Protein AF-T1AUD5-F1 (afdb_monomer)

Structure (mmCIF, N/CA/C/O backbone):
data_AF-T1AUD5-F1
#
_entry.id   AF-T1AUD5-F1
#
loop_
_atom_site.group_PDB
_atom_site.id
_atom_site.type_symbol
_atom_site.label_atom_id
_atom_site.label_alt_id
_atom_site.label_comp_id
_atom_site.label_asym_id
_atom_site.label_entity_id
_atom_site.label_seq_id
_atom_site.pdbx_PDB_ins_code
_atom_site.Cartn_x
_atom_site.Cartn_y
_atom_site.Cartn_z
_atom_site.occupancy
_atom_site.B_iso_or_equiv
_atom_site.auth_seq_id
_atom_site.auth_comp_id
_atom_site.auth_asym_id
_atom_site.auth_atom_id
_atom_site.pdbx_PDB_model_num
ATOM 1 N N . THR A 1 1 ? 3.718 -31.714 -6.439 1.00 36.62 1 THR A N 1
ATOM 2 C CA . THR A 1 1 ? 2.942 -30.755 -5.627 1.00 36.62 1 THR A CA 1
ATOM 3 C C . THR A 1 1 ? 3.113 -29.389 -6.254 1.00 36.62 1 THR A C 1
ATOM 5 O O . THR A 1 1 ? 4.226 -28.891 -6.294 1.00 36.62 1 THR A O 1
ATOM 8 N N . GLN A 1 2 ? 2.066 -28.846 -6.880 1.00 27.64 2 GLN A N 1
ATOM 9 C CA . GLN A 1 2 ? 2.090 -27.473 -7.403 1.00 27.64 2 GLN A CA 1
ATOM 10 C C . GLN A 1 2 ? 2.211 -26.514 -6.207 1.00 27.64 2 GLN A C 1
ATOM 12 O O . GLN A 1 2 ? 1.358 -26.607 -5.323 1.00 27.64 2 GLN A O 1
ATOM 17 N N . PRO A 1 3 ? 3.240 -25.655 -6.118 1.00 39.41 3 PRO A N 1
ATOM 18 C CA . PRO A 1 3 ? 3.311 -24.673 -5.050 1.00 39.41 3 PRO A CA 1
ATOM 19 C C . PRO A 1 3 ? 2.500 -23.451 -5.480 1.00 39.41 3 PRO A C 1
ATOM 21 O O . PRO A 1 3 ? 2.772 -22.910 -6.544 1.00 39.41 3 PRO A O 1
ATOM 24 N N . GLU A 1 4 ? 1.535 -23.048 -4.648 1.00 41.38 4 GLU A N 1
ATOM 25 C CA . GLU A 1 4 ? 0.852 -21.744 -4.678 1.00 41.38 4 GLU A CA 1
ATOM 26 C C . GLU A 1 4 ? 0.067 -21.417 -5.977 1.00 41.38 4 GLU A C 1
ATOM 28 O O . GLU A 1 4 ? 0.544 -21.541 -7.104 1.00 41.38 4 GLU A O 1
ATOM 33 N N . LYS A 1 5 ? -1.186 -20.953 -5.855 1.00 37.38 5 LYS A N 1
ATOM 34 C CA . LYS A 1 5 ? -1.940 -20.399 -6.999 1.00 37.38 5 LYS A CA 1
ATOM 35 C C . LYS A 1 5 ? -1.359 -19.027 -7.373 1.00 37.38 5 LYS A C 1
ATOM 37 O O . LYS A 1 5 ? -1.953 -17.994 -7.088 1.00 37.38 5 LYS A O 1
ATOM 42 N N . THR A 1 6 ? -0.197 -19.005 -8.015 1.00 42.06 6 THR A N 1
ATOM 43 C CA . THR A 1 6 ? 0.407 -17.777 -8.540 1.00 42.06 6 THR A CA 1
ATOM 44 C C . THR A 1 6 ? -0.318 -17.376 -9.822 1.00 42.06 6 THR A C 1
ATOM 46 O O . THR A 1 6 ? -0.281 -18.099 -10.818 1.00 42.06 6 THR A O 1
ATOM 49 N N . TRP A 1 7 ? -1.007 -16.235 -9.801 1.00 51.34 7 TRP A N 1
ATOM 50 C CA . TRP A 1 7 ? -1.660 -15.660 -10.978 1.00 51.34 7 TRP A CA 1
ATOM 51 C C . TRP A 1 7 ? -0.794 -14.541 -11.567 1.00 51.34 7 TRP A C 1
ATOM 53 O O . TRP A 1 7 ? -0.311 -13.678 -10.838 1.00 51.34 7 TRP A O 1
ATOM 63 N N . PHE A 1 8 ? -0.586 -14.576 -12.885 1.00 44.66 8 PHE A N 1
ATOM 64 C CA . PHE A 1 8 ? 0.250 -13.640 -13.640 1.00 44.66 8 PHE A CA 1
ATOM 65 C C . PHE A 1 8 ? -0.576 -13.049 -14.791 1.00 44.66 8 PHE A C 1
ATOM 67 O O . PHE A 1 8 ? -1.081 -13.804 -15.623 1.00 44.66 8 PHE A O 1
ATOM 74 N N . ASP A 1 9 ? -0.725 -11.721 -14.834 1.00 49.59 9 ASP A N 1
ATOM 75 C CA . ASP A 1 9 ? -1.466 -11.000 -15.882 1.00 49.59 9 ASP A CA 1
ATOM 76 C C . ASP A 1 9 ? -0.515 -10.166 -16.741 1.00 49.59 9 ASP A C 1
ATOM 78 O O . ASP A 1 9 ? -0.094 -9.067 -16.376 1.00 49.59 9 ASP A O 1
ATOM 82 N N . SER A 1 10 ? -0.154 -10.703 -17.904 1.00 41.34 10 SER A N 1
ATOM 83 C CA . SER A 1 10 ? 0.416 -9.929 -19.003 1.00 41.34 10 SER A CA 1
ATOM 84 C C . SER A 1 10 ? -0.731 -9.566 -19.943 1.00 41.34 10 SER A C 1
ATOM 86 O O . SER A 1 10 ? -1.216 -10.420 -20.683 1.00 41.34 10 SER A O 1
ATOM 88 N N . GLY A 1 11 ? -1.202 -8.323 -19.841 1.00 41.94 11 GLY A N 1
ATOM 89 C CA . GLY A 1 11 ? -2.496 -7.913 -20.380 1.00 41.94 11 GLY A CA 1
ATOM 90 C C . GLY A 1 11 ? -2.701 -8.174 -21.872 1.00 41.94 11 GLY A C 1
ATOM 91 O O . GLY A 1 11 ? -1.884 -7.746 -22.678 1.00 41.94 11 GLY A O 1
ATOM 92 N N . ASP A 1 12 ? -3.830 -8.815 -22.192 1.00 40.03 12 ASP A N 1
ATOM 93 C CA . ASP A 1 12 ? -4.675 -8.509 -23.362 1.00 40.03 12 ASP A CA 1
ATOM 94 C C . ASP A 1 12 ? -6.044 -9.227 -23.304 1.00 40.03 12 ASP A C 1
ATOM 96 O O . ASP A 1 12 ? -6.541 -9.801 -24.272 1.00 40.03 12 ASP A O 1
ATOM 100 N N . ILE A 1 13 ? -6.681 -9.256 -22.130 1.00 39.12 13 ILE A N 1
ATOM 101 C CA . ILE A 1 13 ? -8.042 -9.788 -21.958 1.00 39.12 13 ILE A CA 1
ATOM 102 C C . ILE A 1 13 ? -8.786 -8.841 -21.005 1.00 39.12 13 ILE A C 1
ATOM 104 O O . ILE A 1 13 ? -8.177 -8.043 -20.299 1.00 39.12 13 ILE A O 1
ATOM 108 N N . SER A 1 14 ? -10.114 -8.902 -20.964 1.00 42.47 14 SER A N 1
ATOM 109 C CA . SER A 1 14 ? -10.977 -8.274 -19.953 1.00 42.47 14 SER A CA 1
ATOM 110 C C . SER A 1 14 ? -10.720 -8.816 -18.522 1.00 42.47 14 SER A C 1
ATOM 112 O O . SER A 1 14 ? -11.646 -9.290 -17.855 1.00 42.47 14 SER A O 1
ATOM 114 N N . THR A 1 15 ? -9.462 -8.837 -18.063 1.00 48.00 15 THR A N 1
ATOM 115 C CA . THR A 1 15 ? -8.944 -9.718 -17.008 1.00 48.00 15 THR A CA 1
ATOM 116 C C . THR A 1 15 ? -9.256 -9.285 -15.607 1.00 48.00 15 THR A C 1
ATOM 118 O O . THR A 1 15 ? -9.704 -10.146 -14.860 1.00 48.00 15 THR A O 1
ATOM 121 N N . GLY A 1 16 ? -9.112 -8.027 -15.197 1.00 50.22 16 GLY A N 1
ATOM 122 C CA . GLY A 1 16 ? -9.395 -7.804 -13.779 1.00 50.22 16 GLY A CA 1
ATOM 123 C C . GLY A 1 16 ? -10.871 -7.718 -13.427 1.00 50.22 16 GLY A C 1
ATOM 124 O O . GLY A 1 16 ? -11.173 -7.646 -12.244 1.00 50.22 16 GLY A O 1
ATOM 125 N N . SER A 1 17 ? -11.802 -7.850 -14.382 1.00 54.41 17 SER A N 1
ATOM 126 C CA . SER A 1 17 ? -13.150 -8.290 -13.999 1.00 54.41 17 SER A CA 1
ATOM 127 C C . SER A 1 17 ? -13.069 -9.586 -13.183 1.00 54.41 17 SER A C 1
ATOM 129 O O . SER A 1 17 ? -13.774 -9.720 -12.196 1.00 54.41 17 SER A O 1
ATOM 131 N N . LYS A 1 18 ? -12.130 -10.483 -13.519 1.00 57.31 18 LYS A N 1
ATOM 132 C CA . LYS A 1 18 ? -11.825 -11.695 -12.761 1.00 57.31 18 LYS A CA 1
ATOM 133 C C . LYS A 1 18 ? -11.036 -11.401 -11.489 1.00 57.31 18 LYS A C 1
ATOM 135 O O . LYS A 1 18 ? -11.411 -11.947 -10.475 1.00 57.31 18 LYS A O 1
ATOM 140 N N . PHE A 1 19 ? -10.012 -10.544 -11.482 1.00 60.41 19 PHE A N 1
ATOM 141 C CA . PHE A 1 19 ? -9.297 -10.202 -10.235 1.00 60.41 19 PHE A CA 1
ATOM 142 C C . PHE A 1 19 ? -10.227 -9.571 -9.187 1.00 60.41 19 PHE A C 1
ATOM 144 O O . PHE A 1 19 ? -10.289 -10.040 -8.054 1.00 60.41 19 PHE A O 1
ATOM 151 N N . ALA A 1 20 ? -11.015 -8.569 -9.589 1.00 61.06 20 ALA A N 1
ATOM 152 C CA . ALA A 1 20 ? -12.046 -7.974 -8.745 1.00 61.06 20 ALA A CA 1
ATOM 153 C C . ALA A 1 20 ? -13.060 -9.035 -8.293 1.00 61.06 20 ALA A C 1
ATOM 155 O O . ALA A 1 20 ? -13.314 -9.148 -7.102 1.00 61.06 20 ALA A O 1
ATOM 156 N N . HIS A 1 21 ? -13.548 -9.881 -9.209 1.00 63.03 21 HIS A N 1
ATOM 157 C CA . HIS A 1 21 ? -14.467 -10.981 -8.888 1.00 63.03 21 HIS A CA 1
ATOM 158 C C . HIS A 1 21 ? -13.863 -12.042 -7.961 1.00 63.03 21 HIS A C 1
ATOM 160 O O . HIS A 1 21 ? -14.572 -12.600 -7.139 1.00 63.03 21 HIS A O 1
ATOM 166 N N . GLU A 1 22 ? -12.571 -12.349 -8.056 1.00 61.69 22 GLU A N 1
ATOM 167 C CA . GLU A 1 22 ? -11.903 -13.344 -7.210 1.00 61.69 22 GLU A CA 1
ATOM 168 C C . GLU A 1 22 ? -11.625 -12.799 -5.799 1.00 61.69 22 GLU A C 1
ATOM 170 O O . GLU A 1 22 ? -11.760 -13.545 -4.825 1.00 61.69 22 GLU A O 1
ATOM 175 N N . ILE A 1 23 ? -11.336 -11.499 -5.645 1.00 56.81 23 ILE A N 1
ATOM 176 C CA . ILE A 1 23 ? -11.307 -10.893 -4.306 1.00 56.81 23 ILE A CA 1
ATOM 177 C C . ILE A 1 23 ? -12.737 -10.720 -3.758 1.00 56.81 23 ILE A C 1
ATOM 179 O O . ILE A 1 23 ? -12.963 -11.009 -2.584 1.00 56.81 23 ILE A O 1
ATOM 183 N N . GLU A 1 24 ? -13.728 -10.352 -4.584 1.00 60.09 24 GLU A N 1
ATOM 184 C CA . GLU A 1 24 ? -15.153 -10.332 -4.195 1.00 60.09 24 GLU A CA 1
ATOM 185 C C . GLU A 1 24 ? -15.656 -11.723 -3.773 1.00 60.09 24 GLU A C 1
ATOM 187 O O . GLU A 1 24 ? -16.415 -11.845 -2.812 1.00 60.09 24 GLU A O 1
ATOM 192 N N . LYS A 1 25 ? -15.173 -12.793 -4.419 1.00 60.66 25 LYS A N 1
ATOM 193 C CA . LYS A 1 25 ? -15.397 -14.195 -4.017 1.00 60.66 25 LYS A CA 1
ATOM 194 C C . LYS A 1 25 ? -14.693 -14.591 -2.721 1.00 60.66 25 LYS A C 1
ATOM 196 O O . LYS A 1 25 ? -14.855 -15.722 -2.264 1.00 60.66 25 LYS A O 1
ATOM 201 N N . GLY A 1 26 ? -13.942 -13.683 -2.109 1.00 51.78 26 GLY A N 1
ATOM 202 C CA . GLY A 1 26 ? -13.404 -13.871 -0.776 1.00 51.78 26 GLY A CA 1
ATOM 203 C C . GLY A 1 26 ? -12.095 -14.640 -0.735 1.00 51.78 26 GLY A C 1
ATOM 204 O O . GLY A 1 26 ? -11.817 -15.259 0.294 1.00 51.78 26 GLY A O 1
ATOM 205 N N . ILE A 1 27 ? -11.257 -14.577 -1.780 1.00 53.69 27 ILE A N 1
ATOM 206 C CA . ILE A 1 27 ? -9.841 -14.913 -1.587 1.00 53.69 27 ILE A CA 1
ATOM 207 C C . ILE A 1 27 ? -9.234 -13.790 -0.735 1.00 53.69 27 ILE A C 1
ATOM 209 O O . ILE A 1 27 ? -8.699 -12.802 -1.223 1.00 53.69 27 ILE A O 1
ATOM 213 N N . LYS A 1 28 ? -9.393 -13.922 0.584 1.00 57.88 28 LYS A N 1
ATOM 214 C CA . LYS A 1 28 ? -8.798 -13.037 1.592 1.00 57.88 28 LYS A CA 1
ATOM 215 C C . LYS A 1 28 ? -7.270 -13.155 1.587 1.00 57.88 28 LYS A C 1
ATOM 217 O O . LYS A 1 28 ? -6.592 -12.229 2.014 1.00 57.88 28 LYS A O 1
ATOM 222 N N . ASP A 1 29 ? -6.734 -14.222 1.007 1.00 68.94 29 ASP A N 1
ATOM 223 C CA . ASP A 1 29 ? -5.310 -14.555 0.988 1.00 68.94 29 ASP A CA 1
ATOM 224 C C . ASP A 1 29 ? -4.628 -14.130 -0.325 1.00 68.94 29 ASP A C 1
ATOM 226 O O . ASP A 1 29 ? -3.864 -14.883 -0.923 1.00 68.94 29 ASP A O 1
ATOM 230 N N . THR A 1 30 ? -4.935 -12.930 -0.825 1.00 78.31 30 THR A N 1
ATOM 231 C CA . THR A 1 30 ? -4.280 -12.365 -2.018 1.00 78.31 30 THR A CA 1
ATOM 232 C C . THR A 1 30 ? -3.321 -11.245 -1.656 1.00 78.31 30 THR A C 1
ATOM 234 O O . THR A 1 30 ? -3.668 -10.372 -0.859 1.00 78.31 30 THR A O 1
ATOM 237 N N . ALA A 1 31 ? -2.182 -11.200 -2.341 1.00 89.19 31 ALA A N 1
ATOM 238 C CA . ALA A 1 31 ? -1.292 -10.047 -2.397 1.00 89.19 31 ALA A CA 1
ATOM 239 C C . ALA A 1 31 ? -1.228 -9.512 -3.832 1.00 89.19 31 ALA A C 1
ATOM 241 O O . ALA A 1 31 ? -1.370 -10.277 -4.787 1.00 89.19 31 ALA A O 1
ATOM 242 N N . LEU A 1 32 ? -1.014 -8.206 -3.987 1.00 90.62 32 LEU A N 1
ATOM 243 C CA . LEU A 1 32 ? -0.930 -7.551 -5.288 1.00 90.62 32 LEU A CA 1
ATOM 244 C C . LEU A 1 32 ? 0.502 -7.086 -5.569 1.00 90.62 32 LEU A C 1
ATOM 246 O O . LEU A 1 32 ? 1.052 -6.266 -4.836 1.00 90.62 32 LEU A O 1
ATOM 250 N N . LEU A 1 33 ? 1.074 -7.559 -6.675 1.00 92.75 33 LEU A N 1
ATOM 251 C CA . LEU A 1 33 ? 2.327 -7.045 -7.217 1.00 92.75 33 LEU A CA 1
ATOM 252 C C . LEU A 1 33 ? 2.033 -6.122 -8.403 1.00 92.75 33 LEU A C 1
ATOM 254 O O . LEU A 1 33 ? 1.486 -6.556 -9.414 1.00 92.75 33 LEU A O 1
ATOM 258 N N . VAL A 1 34 ? 2.412 -4.854 -8.290 1.00 92.00 34 VAL A N 1
ATOM 259 C CA . VAL A 1 34 ? 2.152 -3.829 -9.305 1.00 92.00 34 VAL A CA 1
ATOM 260 C C . VAL A 1 34 ? 3.444 -3.499 -10.035 1.00 92.00 34 VAL A C 1
ATOM 262 O O . VAL A 1 34 ? 4.379 -2.997 -9.422 1.00 92.00 34 VAL A O 1
ATOM 265 N N . ILE A 1 35 ? 3.497 -3.715 -11.348 1.00 91.62 35 ILE A N 1
ATOM 266 C CA . ILE A 1 35 ? 4.660 -3.345 -12.166 1.00 91.62 35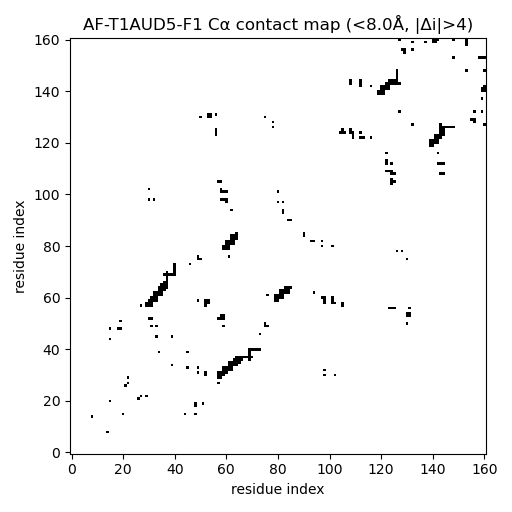 ILE A CA 1
ATOM 267 C C . ILE A 1 35 ? 4.369 -2.024 -12.878 1.00 91.62 35 ILE A C 1
ATOM 269 O O . ILE A 1 35 ? 3.569 -1.964 -13.814 1.00 91.62 35 ILE A O 1
ATOM 273 N N . VAL A 1 36 ? 5.025 -0.956 -12.431 1.00 92.06 36 VAL A N 1
ATOM 274 C CA . VAL A 1 36 ? 4.857 0.392 -12.978 1.00 92.06 36 VAL A CA 1
ATOM 275 C C . VAL A 1 36 ? 5.903 0.627 -14.061 1.00 92.06 36 VAL A C 1
ATOM 277 O O . VAL A 1 36 ? 7.094 0.666 -13.785 1.00 92.06 36 VAL A O 1
ATOM 280 N N . THR A 1 37 ? 5.448 0.790 -15.299 1.00 91.19 37 THR A N 1
ATOM 281 C CA . THR A 1 37 ? 6.260 1.161 -16.471 1.00 91.19 37 THR A CA 1
ATOM 282 C C . THR A 1 37 ? 5.830 2.530 -16.998 1.00 91.19 37 THR A C 1
ATOM 284 O O . THR A 1 37 ? 4.815 3.073 -16.563 1.00 91.19 37 THR A O 1
ATOM 287 N N . ASP A 1 38 ? 6.524 3.059 -18.003 1.00 89.44 38 ASP A N 1
ATOM 288 C CA . ASP A 1 38 ? 6.202 4.343 -18.652 1.00 89.44 38 ASP A CA 1
ATOM 289 C C . ASP A 1 38 ? 4.744 4.405 -19.148 1.00 89.44 38 ASP A C 1
ATOM 291 O O . ASP A 1 38 ? 4.076 5.440 -19.091 1.00 89.44 38 ASP A O 1
ATOM 295 N N . SER A 1 39 ? 4.206 3.255 -19.572 1.00 84.19 39 SER A N 1
ATOM 296 C CA . SER A 1 39 ? 2.830 3.118 -20.065 1.00 84.19 39 SER A CA 1
ATOM 297 C C . SER A 1 39 ? 1.781 2.886 -18.972 1.00 84.19 39 SER A C 1
ATOM 299 O O . SER A 1 39 ? 0.584 2.898 -19.270 1.00 84.19 39 SER A O 1
ATOM 301 N N . TYR A 1 40 ? 2.181 2.699 -17.711 1.00 81.12 40 TYR A N 1
ATOM 302 C CA . TYR A 1 40 ? 1.281 2.303 -16.622 1.00 81.12 40 TYR A CA 1
ATOM 303 C C . TYR A 1 40 ? 0.099 3.266 -16.453 1.00 81.12 40 TYR A C 1
ATOM 305 O O . TYR A 1 40 ? -1.056 2.847 -16.365 1.00 81.12 40 TYR A O 1
ATOM 313 N N . SER A 1 41 ? 0.370 4.573 -16.512 1.00 73.00 41 SER A N 1
ATOM 314 C CA . SER A 1 41 ? -0.636 5.632 -16.349 1.00 73.00 41 SER A CA 1
ATOM 315 C C . SER A 1 41 ? -1.802 5.583 -17.360 1.00 73.00 41 SER A C 1
ATOM 317 O O . SER A 1 41 ? -2.892 6.080 -17.055 1.00 73.00 41 SER A O 1
ATOM 319 N N . SER A 1 42 ? -1.610 4.939 -18.521 1.00 72.88 42 SER A N 1
ATOM 320 C CA . SER A 1 42 ? -2.628 4.761 -19.572 1.00 72.88 42 SER A CA 1
ATOM 321 C C . SER A 1 42 ? -3.635 3.637 -19.281 1.00 72.88 42 SER A C 1
ATOM 323 O O . SER A 1 42 ? -4.723 3.606 -19.859 1.00 72.88 42 SER A O 1
ATOM 325 N N . ARG A 1 43 ? -3.322 2.731 -18.346 1.00 71.69 43 ARG A N 1
ATOM 326 C CA . ARG A 1 43 ? -4.124 1.536 -18.054 1.00 71.69 43 ARG A CA 1
ATOM 327 C C . ARG A 1 43 ? -5.073 1.800 -16.890 1.00 71.69 43 ARG A C 1
ATOM 329 O O . ARG A 1 43 ? -4.732 1.657 -15.718 1.00 71.69 43 ARG A O 1
ATOM 336 N N . SER A 1 44 ? -6.308 2.188 -17.213 1.00 70.12 44 SER A N 1
ATOM 337 C CA . SER A 1 44 ? -7.343 2.494 -16.210 1.00 70.12 44 SER A CA 1
ATOM 338 C C . SER A 1 44 ? -7.655 1.318 -15.278 1.00 70.12 44 SER A C 1
ATOM 340 O O . SER A 1 44 ? -8.028 1.536 -14.126 1.00 70.12 44 SER A O 1
ATOM 342 N N . TRP A 1 45 ? -7.472 0.098 -15.777 1.00 72.69 45 TRP A N 1
ATOM 343 C CA . TRP A 1 45 ? -7.782 -1.135 -15.080 1.00 72.69 45 TRP A CA 1
ATOM 344 C C . TRP A 1 45 ? -6.818 -1.426 -13.912 1.00 72.69 45 TRP A C 1
ATOM 346 O O . TRP A 1 45 ? -7.284 -1.630 -12.795 1.00 72.69 45 TRP A O 1
ATOM 356 N N . CYS A 1 46 ? -5.500 -1.283 -14.106 1.00 75.38 46 CYS A N 1
ATOM 357 C CA . CYS A 1 46 ? -4.503 -1.463 -13.037 1.00 75.38 46 CYS A CA 1
ATOM 358 C C . CYS A 1 46 ? -4.763 -0.539 -11.831 1.00 75.38 46 CYS A C 1
ATOM 360 O O . CYS A 1 46 ? -4.576 -0.916 -10.677 1.00 75.38 46 CYS A O 1
ATOM 362 N N . ARG A 1 47 ? -5.284 0.674 -12.074 1.00 80.38 47 ARG A N 1
ATOM 363 C CA . ARG A 1 47 ? -5.672 1.604 -10.997 1.00 80.38 47 ARG A CA 1
ATOM 364 C C . ARG A 1 47 ? -6.824 1.068 -10.148 1.00 80.38 47 ARG A C 1
ATOM 366 O O . ARG A 1 47 ? -6.840 1.301 -8.944 1.00 80.38 47 ARG A O 1
ATOM 373 N N . LYS A 1 48 ? -7.787 0.374 -10.762 1.00 82.00 48 LYS A N 1
ATOM 374 C CA . LYS A 1 48 ? -8.914 -0.227 -10.037 1.00 82.00 48 LYS A CA 1
ATOM 375 C C . LYS A 1 48 ? -8.437 -1.348 -9.123 1.00 82.00 48 LYS A C 1
ATOM 377 O O . LYS A 1 48 ? -8.894 -1.409 -7.992 1.00 82.00 48 LYS A O 1
ATOM 382 N N . GLU A 1 49 ? -7.496 -2.171 -9.576 1.00 82.19 49 GLU A N 1
ATOM 383 C CA . GLU A 1 49 ? -6.941 -3.277 -8.782 1.00 82.19 49 GLU A CA 1
ATOM 384 C C . GLU A 1 49 ? -6.228 -2.773 -7.525 1.00 82.19 49 GLU A C 1
ATOM 386 O O . GLU A 1 49 ? -6.468 -3.292 -6.439 1.00 82.19 49 GLU A O 1
ATOM 391 N N . VAL A 1 50 ? -5.437 -1.700 -7.643 1.00 88.50 50 VAL A N 1
ATOM 392 C CA . VAL A 1 50 ? -4.781 -1.065 -6.488 1.00 88.50 50 VAL A CA 1
ATOM 393 C C . VAL A 1 50 ? -5.801 -0.499 -5.500 1.00 88.50 50 VAL A C 1
ATOM 395 O O . VAL A 1 50 ? -5.694 -0.750 -4.301 1.00 88.50 50 VAL A O 1
ATOM 398 N N . LEU A 1 51 ? -6.812 0.237 -5.982 1.00 89.00 51 LEU A N 1
ATOM 399 C CA . LEU A 1 51 ? -7.877 0.766 -5.117 1.00 89.00 51 LEU A CA 1
ATOM 400 C C . LEU A 1 51 ? -8.634 -0.355 -4.411 1.00 89.00 51 LEU A C 1
ATOM 402 O O . LEU A 1 51 ? -8.940 -0.243 -3.228 1.00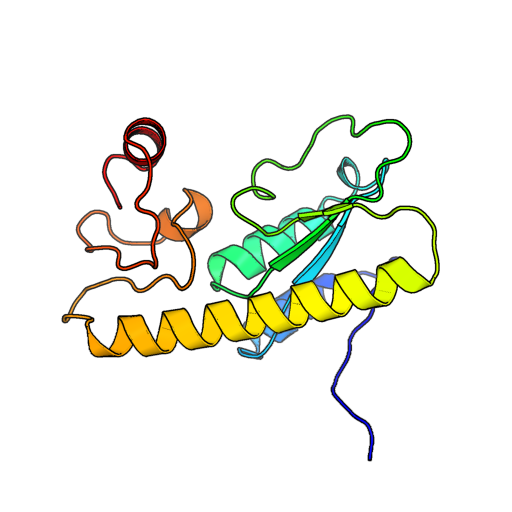 89.00 51 LEU A O 1
ATOM 406 N N . PHE A 1 52 ? -8.914 -1.436 -5.133 1.00 85.69 52 PHE A N 1
ATOM 407 C CA . PHE A 1 52 ? -9.635 -2.583 -4.609 1.00 85.69 52 PHE A CA 1
ATOM 408 C C . PHE A 1 52 ? -8.830 -3.302 -3.519 1.00 85.69 52 PHE A C 1
ATOM 410 O O . PHE A 1 52 ? -9.365 -3.571 -2.441 1.00 85.69 52 PHE A O 1
ATOM 417 N N . ALA A 1 53 ? -7.542 -3.559 -3.770 1.00 89.12 53 ALA A N 1
ATOM 418 C CA . ALA A 1 53 ? -6.631 -4.159 -2.801 1.00 89.12 53 ALA A CA 1
ATOM 419 C C . ALA A 1 53 ? -6.510 -3.293 -1.540 1.00 89.12 53 ALA A C 1
ATOM 421 O O . ALA A 1 53 ? -6.676 -3.805 -0.433 1.00 89.12 53 ALA A O 1
ATOM 422 N N . LYS A 1 54 ? -6.326 -1.974 -1.697 1.00 91.62 54 LYS A N 1
ATOM 423 C CA . LYS A 1 54 ? -6.288 -1.031 -0.570 1.00 91.62 54 LYS A CA 1
ATOM 424 C C . LYS A 1 54 ? -7.605 -0.994 0.196 1.00 91.62 54 LYS A C 1
ATOM 426 O O . LYS A 1 54 ? -7.574 -1.051 1.416 1.00 91.62 54 LYS A O 1
ATOM 431 N N . HIS A 1 55 ? -8.756 -0.971 -0.477 1.00 88.50 55 HIS A N 1
ATOM 432 C CA . HIS A 1 55 ? -10.062 -1.009 0.188 1.00 88.50 55 HIS A CA 1
ATOM 433 C C . HIS A 1 55 ? -10.210 -2.251 1.083 1.00 88.50 55 HIS A C 1
ATOM 435 O O . HIS A 1 55 ? -10.630 -2.146 2.232 1.00 88.50 55 HIS A O 1
ATOM 441 N N . HIS A 1 56 ? -9.761 -3.409 0.596 1.00 87.75 56 HIS A N 1
ATOM 442 C CA . HIS A 1 56 ? -9.813 -4.679 1.324 1.00 87.75 56 HIS A CA 1
ATOM 443 C C . HIS A 1 56 ? -8.593 -4.936 2.221 1.00 87.75 56 HIS A C 1
ATOM 445 O O . HIS A 1 56 ? -8.442 -6.039 2.751 1.00 87.75 56 HIS A O 1
ATOM 451 N N . GLN A 1 57 ? -7.709 -3.951 2.406 1.00 90.88 57 GLN A N 1
ATOM 452 C CA . GLN A 1 57 ? -6.501 -4.069 3.229 1.00 90.88 57 GLN A CA 1
ATOM 453 C C . GLN A 1 57 ? -5.575 -5.227 2.810 1.00 90.88 57 GLN A C 1
ATOM 455 O O . GLN A 1 57 ? -4.946 -5.875 3.651 1.00 90.88 57 GLN A O 1
ATOM 460 N N . ARG A 1 58 ? -5.528 -5.540 1.511 1.00 91.44 58 ARG A N 1
ATOM 461 C CA . ARG A 1 58 ? -4.643 -6.579 0.977 1.00 91.44 58 ARG A CA 1
ATOM 462 C C . ARG A 1 58 ? -3.214 -6.037 0.823 1.00 91.44 58 ARG A C 1
ATOM 464 O O . ARG A 1 58 ? -3.064 -4.860 0.493 1.00 91.44 58 ARG A O 1
ATOM 471 N N . PRO A 1 59 ? -2.180 -6.869 1.042 1.00 93.94 59 PRO A N 1
ATOM 472 C CA . PRO A 1 59 ? -0.787 -6.485 0.822 1.00 93.94 59 PRO A CA 1
ATOM 473 C C . PRO A 1 59 ? -0.568 -6.030 -0.624 1.00 93.94 59 PRO A C 1
ATOM 475 O O . PRO A 1 59 ? -1.014 -6.704 -1.557 1.00 93.94 59 PRO A O 1
ATOM 478 N N . VAL A 1 60 ? 0.132 -4.913 -0.816 1.00 94.25 60 VAL A N 1
ATOM 479 C CA . VAL A 1 60 ? 0.501 -4.401 -2.143 1.00 94.25 60 VAL A CA 1
ATOM 480 C C . VAL A 1 60 ? 2.000 -4.122 -2.159 1.00 94.25 60 VAL A C 1
ATOM 482 O O . VAL A 1 60 ? 2.531 -3.564 -1.208 1.00 94.25 60 VAL A O 1
ATOM 485 N N . VAL A 1 61 ? 2.686 -4.483 -3.240 1.00 96.56 61 VAL A N 1
ATOM 486 C CA . VAL A 1 61 ? 4.079 -4.089 -3.494 1.00 96.56 61 VAL A CA 1
ATOM 487 C C . VAL A 1 61 ? 4.189 -3.519 -4.896 1.00 96.56 61 VAL A C 1
ATOM 489 O O . VAL A 1 61 ? 3.591 -4.039 -5.838 1.00 96.56 61 VAL A O 1
ATOM 492 N N . ILE A 1 62 ? 4.963 -2.447 -5.038 1.00 95.62 62 ILE A N 1
ATOM 493 C CA . ILE A 1 62 ? 5.192 -1.781 -6.317 1.00 95.62 62 ILE A CA 1
ATOM 494 C C . ILE A 1 62 ? 6.610 -2.065 -6.800 1.00 95.62 62 ILE A C 1
ATOM 496 O O . ILE A 1 62 ? 7.588 -1.803 -6.106 1.00 95.62 62 ILE A O 1
ATOM 500 N N . VAL A 1 63 ? 6.718 -2.543 -8.032 1.00 95.69 63 VAL A N 1
ATOM 501 C CA . VAL A 1 63 ? 7.959 -2.587 -8.798 1.00 95.69 63 VAL A CA 1
ATOM 502 C C . VAL A 1 63 ? 7.995 -1.353 -9.687 1.00 95.69 63 VAL A C 1
ATOM 504 O O . VAL A 1 63 ? 7.220 -1.238 -10.637 1.00 95.69 63 VAL A O 1
ATOM 507 N N . ASP A 1 64 ? 8.887 -0.419 -9.380 1.00 94.69 64 ASP A N 1
ATOM 508 C CA . ASP A 1 64 ? 9.141 0.738 -10.230 1.00 94.69 64 ASP A CA 1
ATOM 509 C C . ASP A 1 64 ? 10.083 0.322 -11.368 1.00 94.69 64 ASP A C 1
ATOM 511 O O . ASP A 1 64 ? 11.290 0.178 -11.173 1.00 94.69 64 ASP A O 1
ATOM 515 N N . ALA A 1 65 ? 9.520 0.126 -12.556 1.00 94.12 65 ALA A N 1
ATOM 516 C CA . ALA A 1 65 ? 10.209 -0.201 -13.800 1.00 94.12 65 ALA A CA 1
ATOM 517 C C . ALA A 1 65 ? 10.085 0.925 -14.847 1.00 94.12 65 ALA A C 1
ATOM 519 O O . ALA A 1 65 ? 10.218 0.678 -16.046 1.00 94.12 65 ALA A O 1
ATOM 520 N N . VAL A 1 66 ? 9.830 2.163 -14.407 1.00 93.00 66 VAL A N 1
ATOM 521 C CA . VAL A 1 66 ? 9.783 3.351 -15.275 1.00 9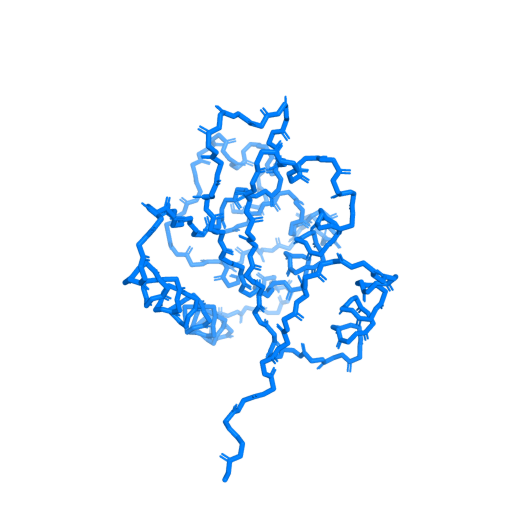3.00 66 VAL A CA 1
ATOM 522 C C . VAL A 1 66 ? 11.177 3.611 -15.848 1.00 93.00 66 VAL A C 1
ATOM 524 O O . VAL A 1 66 ? 12.145 3.695 -15.094 1.00 93.00 66 VAL A O 1
ATOM 527 N N . GLN A 1 67 ? 11.316 3.729 -17.161 1.00 92.19 67 GLN A N 1
ATOM 528 C CA . GLN A 1 67 ? 12.585 3.988 -17.836 1.00 92.19 67 GLN A CA 1
ATOM 529 C C . GLN A 1 67 ? 12.759 5.473 -18.140 1.00 92.19 67 GLN A C 1
ATOM 531 O O . GLN A 1 67 ? 13.772 6.047 -17.747 1.00 92.19 67 GLN A O 1
ATOM 536 N N . GLU A 1 68 ? 11.773 6.103 -18.784 1.00 93.00 68 GLU A N 1
ATOM 537 C CA . GLU A 1 68 ? 11.837 7.528 -19.113 1.00 93.00 68 GLU A CA 1
ATOM 538 C C . GLU A 1 68 ? 11.041 8.388 -18.133 1.00 93.00 68 GLU A C 1
ATOM 540 O O . GLU A 1 68 ? 11.594 9.268 -17.474 1.00 93.00 68 GLU A O 1
ATOM 545 N N . ARG A 1 69 ? 9.718 8.191 -18.091 1.00 89.25 69 ARG A N 1
ATOM 546 C CA . ARG A 1 69 ? 8.790 8.989 -17.279 1.00 89.25 69 ARG A CA 1
ATOM 547 C C . ARG A 1 69 ? 7.398 8.376 -17.240 1.00 89.25 69 ARG A C 1
ATOM 549 O O . ARG A 1 69 ? 6.944 7.760 -18.199 1.00 89.25 69 ARG A O 1
ATOM 556 N N . GLU A 1 70 ? 6.666 8.691 -16.178 1.00 86.88 70 GLU A N 1
ATOM 557 C CA . GLU A 1 70 ? 5.207 8.600 -16.158 1.00 86.88 70 GLU A CA 1
ATOM 558 C C . GLU A 1 70 ? 4.611 9.988 -16.402 1.00 86.88 70 GLU A C 1
ATOM 560 O O . GLU A 1 70 ? 4.992 10.954 -15.745 1.00 86.88 70 GLU A O 1
ATOM 565 N N . ILE A 1 71 ? 3.629 10.097 -17.303 1.00 85.69 71 ILE A N 1
ATOM 566 C CA . ILE A 1 71 ? 2.920 11.370 -17.544 1.00 85.69 71 ILE A CA 1
ATOM 567 C C . ILE A 1 71 ? 2.163 11.810 -16.282 1.00 85.69 71 ILE A C 1
ATOM 569 O O . ILE A 1 71 ? 2.043 12.998 -15.990 1.00 85.69 71 ILE A O 1
ATOM 573 N N . ARG A 1 72 ? 1.641 10.838 -15.527 1.00 86.00 72 ARG A N 1
ATOM 574 C CA . ARG A 1 72 ? 0.960 11.055 -14.253 1.00 86.00 72 ARG A CA 1
ATOM 575 C C . ARG A 1 72 ? 1.059 9.805 -13.390 1.00 86.00 72 ARG A C 1
ATOM 577 O O . ARG A 1 72 ? 0.432 8.794 -13.711 1.00 86.00 72 ARG A O 1
ATOM 584 N N . ARG A 1 73 ? 1.757 9.906 -12.260 1.00 86.12 73 ARG A N 1
ATOM 585 C CA . ARG A 1 73 ? 1.793 8.841 -11.253 1.00 86.12 73 ARG A CA 1
ATOM 586 C C . ARG A 1 73 ? 0.428 8.694 -10.580 1.00 86.12 73 ARG A C 1
ATOM 588 O O . ARG A 1 73 ? -0.294 9.672 -10.367 1.00 86.12 73 ARG A O 1
ATOM 595 N N . PHE A 1 74 ? 0.039 7.458 -10.287 1.00 88.12 74 PHE A N 1
ATOM 596 C CA . PHE A 1 74 ? -1.234 7.180 -9.636 1.00 88.12 74 PHE A CA 1
ATOM 597 C C . PHE A 1 74 ? -1.195 7.617 -8.156 1.00 88.12 74 PHE A C 1
ATOM 599 O O . PHE A 1 74 ? -0.333 7.139 -7.425 1.00 88.12 74 PHE A O 1
ATOM 606 N N . PRO A 1 75 ? -2.105 8.497 -7.684 1.00 87.38 75 PRO A N 1
ATOM 607 C CA . PRO A 1 75 ? -2.028 9.036 -6.320 1.00 87.38 75 PRO A CA 1
ATOM 608 C C . PRO A 1 75 ? -2.118 7.981 -5.212 1.00 87.38 75 PRO A C 1
ATOM 610 O O . PRO A 1 75 ? -1.474 8.117 -4.182 1.00 87.38 75 PRO A O 1
ATOM 613 N N . TYR A 1 76 ? -2.867 6.899 -5.442 1.00 89.88 76 TYR A N 1
ATOM 614 C CA . TYR A 1 76 ? -3.050 5.817 -4.468 1.00 89.88 76 TYR A CA 1
ATOM 615 C C . TYR A 1 76 ? -2.032 4.686 -4.645 1.00 89.88 76 TYR A C 1
ATOM 617 O O . TYR A 1 76 ? -2.311 3.538 -4.325 1.00 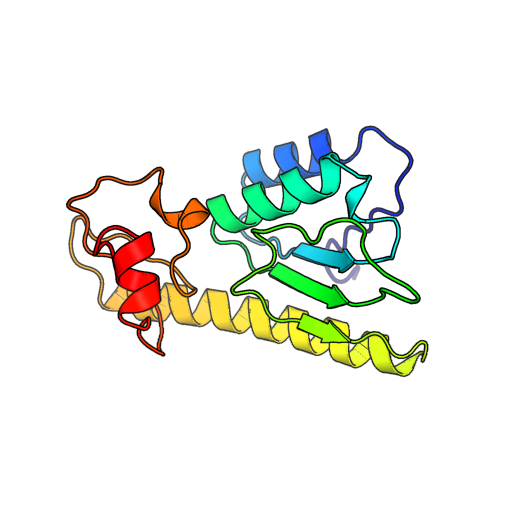89.88 76 TYR A O 1
ATOM 625 N N . SER A 1 77 ? -0.858 4.998 -5.192 1.00 88.88 77 SER A N 1
ATOM 626 C CA . SER A 1 77 ? 0.334 4.148 -5.105 1.00 88.88 77 SER A CA 1
ATOM 627 C C . SER A 1 77 ? 1.166 4.445 -3.850 1.00 88.88 77 SER A C 1
ATOM 629 O O . SER A 1 77 ? 2.155 3.763 -3.601 1.00 88.88 77 SER A O 1
ATOM 631 N 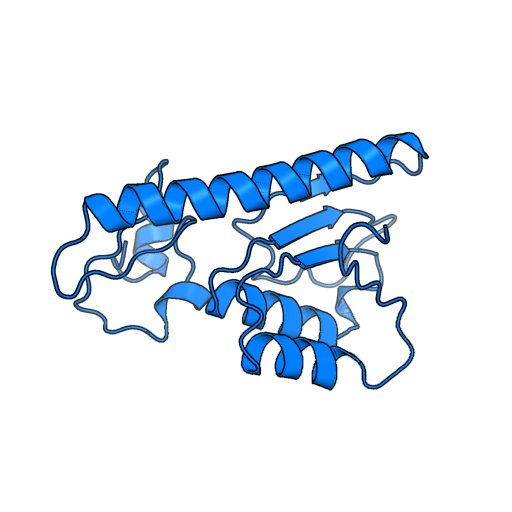N . GLY A 1 78 ? 0.786 5.468 -3.076 1.00 87.31 78 GLY A N 1
ATOM 632 C CA . GLY A 1 78 ? 1.428 5.835 -1.817 1.00 87.31 78 GLY A CA 1
ATOM 633 C C . GLY A 1 78 ? 1.264 4.784 -0.720 1.00 87.31 78 GLY A C 1
ATOM 634 O O . GLY A 1 78 ? 0.545 3.791 -0.882 1.00 87.31 78 GLY A O 1
ATOM 635 N N . ASN A 1 79 ? 1.994 4.994 0.379 1.00 88.56 79 ASN A N 1
ATOM 636 C CA . ASN A 1 79 ? 1.977 4.149 1.575 1.00 88.56 79 ASN A CA 1
ATOM 637 C C . ASN A 1 79 ? 2.064 2.639 1.265 1.00 88.56 79 ASN A C 1
ATOM 639 O O . ASN A 1 79 ? 1.325 1.814 1.795 1.00 88.56 79 ASN A O 1
ATOM 643 N N . THR A 1 80 ? 2.909 2.305 0.291 1.00 92.62 80 THR A N 1
ATOM 644 C CA . THR A 1 80 ? 3.089 0.959 -0.252 1.00 92.62 80 THR A CA 1
ATOM 645 C C . THR A 1 80 ? 4.584 0.750 -0.475 1.00 92.62 80 THR A C 1
ATOM 647 O O . THR A 1 80 ? 5.224 1.656 -1.018 1.00 92.62 80 THR A O 1
ATOM 650 N N . PRO A 1 81 ? 5.172 -0.395 -0.092 1.00 95.88 81 PRO A N 1
ATOM 651 C CA . PRO A 1 81 ? 6.572 -0.669 -0.382 1.00 95.88 81 PRO A CA 1
ATOM 652 C C . PRO A 1 81 ? 6.864 -0.610 -1.885 1.00 95.88 81 PRO A C 1
ATOM 654 O O . PRO A 1 81 ? 6.135 -1.187 -2.697 1.00 95.88 81 PRO A O 1
ATOM 657 N N . VAL A 1 82 ? 7.957 0.067 -2.244 1.00 96.12 82 VAL A N 1
ATOM 658 C CA . VAL A 1 82 ? 8.412 0.211 -3.631 1.00 96.12 82 VAL A CA 1
ATOM 659 C C . VAL A 1 82 ? 9.819 -0.356 -3.771 1.00 96.12 82 VAL A C 1
ATOM 661 O O . VAL A 1 82 ? 10.715 0.000 -3.006 1.00 96.12 82 VAL A O 1
ATOM 664 N N . ILE A 1 83 ? 10.029 -1.196 -4.780 1.00 96.31 83 ILE A N 1
ATOM 665 C CA . ILE A 1 83 ? 11.345 -1.681 -5.193 1.00 96.31 83 ILE A CA 1
ATOM 666 C C . ILE A 1 83 ? 11.640 -1.242 -6.625 1.00 96.31 83 ILE A C 1
ATOM 668 O O . ILE A 1 83 ? 10.799 -1.345 -7.515 1.00 96.31 83 ILE A O 1
ATOM 672 N N . ARG A 1 84 ? 12.849 -0.728 -6.856 1.00 95.62 84 ARG A N 1
ATOM 673 C CA . ARG A 1 84 ? 13.301 -0.309 -8.186 1.00 95.62 84 ARG A CA 1
ATOM 674 C C . ARG A 1 84 ? 13.755 -1.523 -8.994 1.00 95.62 84 ARG A C 1
ATOM 676 O O . ARG A 1 84 ? 14.630 -2.257 -8.540 1.00 95.62 84 ARG A O 1
ATOM 683 N N . TRP A 1 85 ? 13.231 -1.676 -10.205 1.00 95.50 85 TRP A N 1
ATOM 684 C CA . TRP A 1 85 ? 13.733 -2.638 -11.181 1.00 95.50 85 TRP A CA 1
ATOM 685 C C . TRP A 1 85 ? 14.996 -2.097 -11.856 1.00 95.50 85 TRP A C 1
ATOM 687 O O . TRP A 1 85 ? 14.986 -0.995 -12.407 1.00 95.50 85 TRP A O 1
ATOM 697 N N . LYS A 1 86 ? 16.090 -2.861 -11.818 1.00 92.44 86 LYS A N 1
ATOM 698 C CA . LYS A 1 86 ? 17.392 -2.486 -12.395 1.00 92.44 86 LYS A CA 1
ATOM 699 C C . LYS A 1 86 ? 17.687 -3.225 -13.703 1.00 92.44 86 LYS A C 1
ATOM 701 O O . LYS A 1 86 ? 18.749 -3.018 -14.285 1.00 92.44 86 LYS A O 1
ATOM 706 N N . GLY A 1 87 ? 16.759 -4.052 -14.190 1.00 88.62 87 GLY A N 1
ATOM 707 C CA . GLY A 1 87 ? 16.911 -4.793 -15.444 1.00 88.62 87 GLY A CA 1
ATOM 708 C C . GLY A 1 87 ? 17.722 -6.078 -15.313 1.00 88.62 87 GLY A C 1
ATOM 709 O O . GLY A 1 87 ? 18.168 -6.606 -16.328 1.00 88.62 87 GLY A O 1
ATOM 710 N N . GLN A 1 88 ? 17.942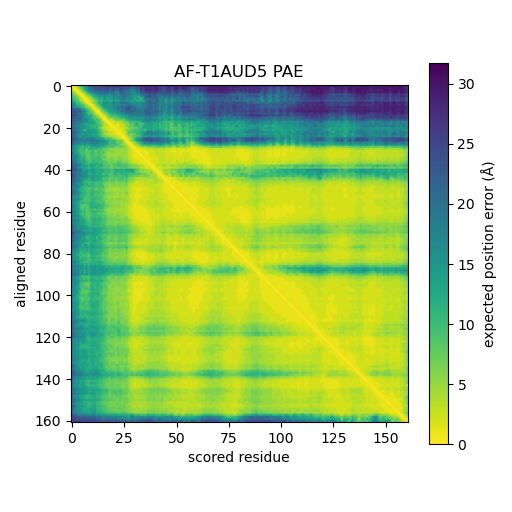 -6.574 -14.094 1.00 87.69 88 GLN A N 1
ATOM 711 C CA . GLN A 1 88 ? 18.800 -7.728 -13.846 1.00 87.69 88 GLN A CA 1
ATOM 712 C C . GLN A 1 88 ? 17.984 -8.916 -13.325 1.00 87.69 88 GLN A C 1
ATOM 714 O O . GLN A 1 88 ? 17.026 -8.740 -12.579 1.00 87.69 88 GLN A O 1
ATOM 7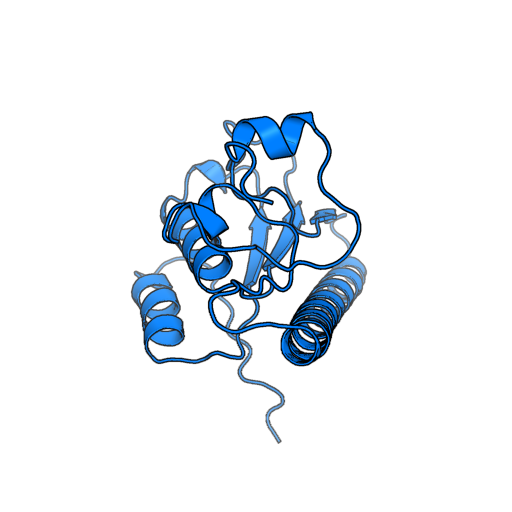19 N N . ALA A 1 89 ? 18.367 -10.148 -13.677 1.00 80.81 89 ALA A N 1
ATOM 720 C CA . ALA A 1 89 ? 17.625 -11.344 -13.263 1.00 80.81 89 ALA A CA 1
ATOM 721 C C . ALA A 1 89 ? 17.517 -11.478 -11.729 1.00 80.81 89 ALA A C 1
ATOM 723 O O . ALA A 1 89 ? 16.483 -11.901 -11.216 1.00 80.81 89 ALA A O 1
ATOM 724 N N . GLN A 1 90 ? 18.550 -11.053 -10.995 1.00 81.81 90 GLN A N 1
ATOM 725 C CA . GLN A 1 90 ? 18.566 -11.027 -9.530 1.00 81.81 90 GLN A CA 1
ATOM 726 C C . GLN A 1 90 ? 17.537 -10.074 -8.901 1.00 81.81 90 GLN A C 1
ATOM 728 O O . GLN A 1 90 ? 17.188 -10.253 -7.735 1.00 81.81 90 GLN A O 1
ATOM 733 N N . ASP A 1 91 ? 17.015 -9.092 -9.644 1.00 88.00 91 ASP A N 1
ATOM 734 C CA . ASP A 1 91 ? 16.002 -8.169 -9.120 1.00 88.00 91 ASP A CA 1
ATOM 735 C C . ASP A 1 91 ? 14.706 -8.916 -8.773 1.00 88.00 91 ASP A C 1
ATOM 737 O O . ASP A 1 91 ? 14.019 -8.557 -7.817 1.00 88.00 91 ASP A O 1
ATOM 741 N N . ALA A 1 92 ? 14.394 -9.996 -9.502 1.00 91.50 92 ALA A N 1
ATOM 742 C CA . ALA A 1 92 ? 13.202 -10.806 -9.265 1.00 91.50 92 ALA A CA 1
ATOM 743 C C . ALA A 1 92 ? 13.179 -11.411 -7.853 1.00 91.50 92 ALA A C 1
ATOM 745 O O . ALA A 1 92 ? 12.119 -11.469 -7.234 1.00 91.50 92 ALA A O 1
ATOM 746 N N . GLN A 1 93 ? 14.340 -11.802 -7.317 1.00 93.62 93 GLN A N 1
ATOM 747 C CA . GLN A 1 93 ? 14.432 -12.312 -5.950 1.00 93.62 93 GLN A CA 1
ATOM 748 C C . GLN A 1 93 ? 14.047 -11.230 -4.936 1.00 93.62 93 GLN A C 1
ATOM 750 O O . GLN A 1 93 ? 13.189 -11.465 -4.093 1.00 93.62 93 GLN A O 1
ATOM 755 N N . GLY A 1 94 ? 14.598 -10.020 -5.073 1.00 95.62 94 GLY A N 1
ATOM 756 C CA . GLY A 1 94 ? 14.261 -8.903 -4.187 1.00 95.62 94 GLY A CA 1
ATOM 757 C C . GLY A 1 94 ? 12.781 -8.512 -4.251 1.00 95.62 94 GLY A C 1
ATOM 758 O O . GLY A 1 94 ? 12.196 -8.137 -3.237 1.00 95.62 94 GLY A O 1
ATOM 759 N N . VAL A 1 95 ? 12.157 -8.634 -5.427 1.00 96.06 95 VAL A N 1
ATOM 760 C CA . VAL A 1 95 ? 10.715 -8.404 -5.605 1.00 96.06 95 VAL A CA 1
ATOM 761 C C . VAL A 1 95 ? 9.890 -9.433 -4.830 1.00 96.06 95 VAL A C 1
ATOM 763 O O . VAL A 1 95 ? 8.970 -9.055 -4.104 1.00 96.06 95 VAL A O 1
ATOM 766 N N . VAL A 1 96 ? 10.219 -10.720 -4.964 1.00 94.94 96 VAL A N 1
ATOM 767 C CA . VAL A 1 96 ? 9.522 -11.804 -4.252 1.00 94.94 96 VAL A CA 1
ATOM 768 C C . VAL A 1 96 ? 9.732 -11.684 -2.744 1.00 94.94 96 VAL A C 1
ATOM 770 O O . VAL A 1 96 ? 8.761 -11.766 -1.992 1.00 94.94 96 VAL A O 1
ATOM 773 N N . ASP A 1 97 ? 10.961 -11.413 -2.302 1.00 96.12 97 ASP A N 1
ATOM 774 C CA . ASP A 1 97 ? 11.290 -11.224 -0.889 1.00 96.12 97 ASP A CA 1
ATOM 775 C C . ASP A 1 97 ? 10.485 -10.068 -0.283 1.00 96.12 97 ASP A C 1
ATOM 777 O O . ASP A 1 97 ? 9.910 -10.207 0.799 1.00 96.12 97 ASP A O 1
ATOM 781 N N . LEU A 1 98 ? 10.386 -8.937 -0.991 1.00 97.25 98 LEU A N 1
ATOM 782 C CA . LEU A 1 98 ? 9.602 -7.792 -0.537 1.00 97.25 98 LEU A CA 1
ATOM 783 C C . LEU A 1 98 ? 8.105 -8.114 -0.468 1.00 97.25 98 LEU A C 1
ATOM 785 O O . LEU A 1 98 ? 7.458 -7.757 0.515 1.00 97.25 98 LEU A O 1
ATOM 789 N N . LEU A 1 99 ? 7.563 -8.811 -1.472 1.00 96.25 99 LEU A N 1
ATOM 790 C CA . LEU A 1 99 ? 6.159 -9.224 -1.494 1.00 96.25 99 LEU A CA 1
ATOM 791 C C . LEU A 1 99 ? 5.827 -10.145 -0.317 1.00 96.25 99 LEU A C 1
ATOM 793 O O . LEU A 1 99 ? 4.880 -9.875 0.418 1.00 96.25 99 LEU A O 1
ATOM 797 N N . LEU A 1 100 ? 6.622 -11.193 -0.091 1.00 95.94 100 LEU A N 1
ATOM 798 C CA . LEU A 1 100 ? 6.415 -12.117 1.028 1.00 95.94 100 LEU A CA 1
ATOM 799 C C . LEU A 1 100 ? 6.545 -11.407 2.377 1.00 95.94 100 LEU A C 1
ATOM 801 O O . LEU A 1 100 ? 5.737 -11.631 3.280 1.00 95.94 100 LEU A O 1
ATOM 805 N N . ARG A 1 101 ? 7.528 -10.510 2.513 1.00 97.00 101 ARG A N 1
ATOM 806 C CA . ARG A 1 101 ? 7.705 -9.710 3.728 1.00 97.00 101 ARG A CA 1
ATOM 807 C C . ARG A 1 101 ? 6.500 -8.815 3.993 1.00 97.00 101 ARG A C 1
ATOM 809 O O . ARG A 1 101 ? 6.107 -8.671 5.146 1.00 97.00 101 ARG A O 1
ATOM 816 N N . GLU A 1 102 ? 5.904 -8.250 2.949 1.00 96.75 102 GLU A N 1
ATOM 817 C CA . GLU A 1 102 ? 4.720 -7.405 3.066 1.00 96.75 102 GLU A CA 1
ATOM 818 C C . GLU A 1 102 ? 3.464 -8.203 3.437 1.00 96.75 102 GLU A C 1
ATOM 820 O O . GLU A 1 102 ? 2.691 -7.767 4.292 1.00 96.75 102 GLU A O 1
ATOM 825 N N . VAL A 1 103 ? 3.301 -9.412 2.887 1.00 95.19 103 VAL A N 1
ATOM 826 C CA . VAL A 1 103 ? 2.245 -10.349 3.309 1.00 95.19 103 VAL A CA 1
ATOM 827 C C . VAL A 1 103 ? 2.371 -10.673 4.796 1.00 95.19 103 VAL A C 1
ATOM 829 O O . VAL A 1 103 ? 1.399 -10.544 5.543 1.00 95.19 103 VAL A O 1
ATOM 832 N N . LEU A 1 104 ? 3.574 -11.043 5.243 1.00 95.81 104 LEU A N 1
ATOM 833 C CA . LEU A 1 104 ? 3.836 -11.357 6.647 1.00 95.81 104 LEU A CA 1
ATOM 834 C C . LEU A 1 104 ? 3.621 -10.144 7.556 1.00 95.81 104 LEU A C 1
ATOM 836 O O . LEU A 1 104 ? 3.033 -10.288 8.627 1.00 95.81 104 LEU A O 1
ATOM 840 N N . ARG A 1 105 ? 4.057 -8.950 7.132 1.00 95.75 105 ARG A N 1
ATOM 841 C CA . ARG A 1 105 ? 3.847 -7.704 7.879 1.00 95.75 105 ARG A CA 1
ATOM 842 C C . ARG A 1 105 ? 2.358 -7.440 8.078 1.00 95.75 105 ARG A C 1
ATOM 844 O O . ARG A 1 105 ? 1.949 -7.199 9.208 1.00 95.75 105 ARG A O 1
ATOM 851 N N . HIS A 1 106 ? 1.558 -7.527 7.015 1.00 94.75 106 HIS A N 1
ATOM 852 C CA . HIS A 1 106 ? 0.108 -7.337 7.092 1.00 94.75 106 HIS A CA 1
ATOM 853 C C . HIS A 1 106 ? -0.552 -8.338 8.042 1.00 94.75 106 HIS A C 1
ATOM 855 O O . HIS A 1 106 ? -1.292 -7.923 8.932 1.00 94.75 106 HIS A O 1
ATOM 861 N N . ALA A 1 107 ? -0.255 -9.632 7.883 1.00 93.75 107 ALA A N 1
ATOM 862 C CA . ALA A 1 107 ? -0.820 -10.683 8.726 1.00 93.75 107 ALA A CA 1
ATOM 863 C C . ALA A 1 107 ? -0.460 -10.475 10.205 1.00 93.75 107 ALA A C 1
ATOM 865 O O . ALA A 1 107 ? -1.326 -10.517 11.077 1.00 93.75 107 ALA A O 1
ATOM 866 N N . TYR A 1 108 ? 0.809 -10.173 10.491 1.00 95.69 108 TYR A N 1
ATOM 867 C CA . TYR A 1 108 ? 1.266 -9.895 11.848 1.00 95.69 108 TYR A CA 1
ATOM 868 C C . TYR A 1 108 ? 0.597 -8.651 12.448 1.00 95.69 108 TYR A C 1
ATOM 870 O O . TYR A 1 108 ? 0.125 -8.694 13.585 1.00 95.69 108 TYR A O 1
ATOM 878 N N . SER A 1 109 ? 0.542 -7.543 11.700 1.00 95.88 109 SER A N 1
ATOM 879 C CA . SER A 1 109 ? -0.088 -6.301 12.157 1.00 95.88 109 SER A CA 1
ATOM 880 C C . SER A 1 109 ? -1.573 -6.503 12.441 1.00 95.88 109 SER A C 1
ATOM 882 O O . SER A 1 109 ? -2.056 -6.059 13.479 1.00 95.88 109 SER A O 1
ATOM 884 N N . GLU A 1 110 ? -2.286 -7.209 11.565 1.00 94.12 110 GLU A N 1
ATOM 885 C CA . GLU A 1 110 ? -3.701 -7.512 11.754 1.00 94.12 110 GLU A CA 1
ATOM 886 C C . GLU A 1 110 ? -3.942 -8.318 13.039 1.00 94.12 110 GLU A C 1
ATOM 888 O O . GLU A 1 110 ? -4.735 -7.897 13.883 1.00 94.12 110 GLU A O 1
ATOM 893 N N . GLU A 1 111 ? -3.216 -9.419 13.239 1.00 94.75 111 GLU A N 1
ATOM 894 C CA . GLU A 1 111 ? -3.343 -10.252 14.441 1.00 94.75 111 GLU A CA 1
ATOM 895 C C . GLU A 1 111 ? -2.959 -9.497 15.721 1.00 94.75 111 GLU A C 1
ATOM 897 O O . GLU A 1 111 ? -3.671 -9.554 16.727 1.00 94.75 111 GLU A O 1
ATOM 902 N N . SER A 1 112 ? -1.868 -8.729 15.686 1.00 95.94 112 SER A N 1
ATOM 903 C CA . SER A 1 112 ? -1.402 -7.955 16.840 1.00 95.94 112 SER A CA 1
ATOM 904 C C . SER A 1 112 ? -2.408 -6.878 17.263 1.00 95.94 112 SER A C 1
ATOM 906 O O . SER A 1 112 ? -2.675 -6.702 18.455 1.00 95.94 112 SER A O 1
ATOM 908 N N . LEU A 1 113 ? -3.002 -6.171 16.299 1.00 96.69 113 LEU A N 1
ATOM 909 C CA . LEU A 1 113 ? -3.972 -5.108 16.567 1.00 96.69 113 LEU A CA 1
ATOM 910 C C . LEU A 1 113 ? -5.331 -5.668 16.988 1.00 96.69 113 LEU A C 1
ATOM 912 O O . LEU A 1 113 ? -5.970 -5.102 17.874 1.00 96.69 113 LEU A O 1
ATOM 916 N N . ARG A 1 114 ? -5.759 -6.808 16.427 1.00 94.81 114 ARG A N 1
ATOM 917 C CA . ARG A 1 114 ? -6.999 -7.494 16.831 1.00 94.81 114 ARG A CA 1
ATOM 918 C C . ARG A 1 114 ? -7.011 -7.853 18.315 1.00 94.81 114 ARG A C 1
ATOM 920 O O . ARG A 1 114 ? -8.054 -7.721 18.944 1.00 94.81 114 ARG A O 1
ATOM 927 N N . GLN A 1 115 ? -5.865 -8.222 18.885 1.00 94.94 115 GLN A N 1
ATOM 928 C CA . GLN A 1 115 ? -5.736 -8.514 20.321 1.00 94.94 115 GLN A CA 1
ATOM 929 C C . GLN A 1 115 ? -5.900 -7.275 21.219 1.00 94.94 115 GLN A C 1
ATOM 931 O O . GLN A 1 115 ? -6.164 -7.412 22.411 1.00 94.94 115 GLN A O 1
ATOM 936 N N . ARG A 1 116 ? -5.733 -6.068 20.667 1.00 94.38 116 ARG A N 1
ATOM 937 C CA . ARG A 1 116 ? -5.810 -4.783 21.391 1.00 94.38 116 ARG A CA 1
ATOM 938 C C . ARG A 1 116 ? -7.096 -4.007 21.103 1.00 94.38 116 ARG A C 1
ATOM 940 O O . ARG A 1 116 ? -7.366 -2.999 21.754 1.00 94.38 116 ARG A O 1
ATOM 947 N N . LYS A 1 117 ? -7.858 -4.467 20.114 1.00 95.56 117 LYS A N 1
ATOM 948 C CA . LYS A 1 117 ? -9.058 -3.830 19.586 1.00 95.56 117 LYS A CA 1
ATOM 949 C C . LYS A 1 117 ? -10.181 -3.789 20.628 1.00 95.56 117 LYS A C 1
ATOM 951 O O . LYS A 1 117 ? -10.448 -4.787 21.294 1.00 95.56 117 LYS A O 1
ATOM 956 N N . ARG A 1 118 ? -10.898 -2.667 20.706 1.00 95.31 118 ARG A N 1
ATOM 957 C CA . ARG A 1 118 ? -12.169 -2.533 21.433 1.00 95.31 118 ARG A CA 1
ATOM 958 C C . ARG A 1 118 ? -13.367 -2.669 20.491 1.00 95.31 118 ARG A C 1
ATOM 960 O O . ARG A 1 118 ? -13.249 -2.651 19.263 1.00 95.31 118 ARG A O 1
ATOM 967 N N . GLU A 1 119 ? -14.552 -2.838 21.067 1.00 92.94 119 GLU A N 1
ATOM 968 C CA . GLU A 1 119 ? -15.786 -2.844 20.284 1.00 92.94 119 GLU A CA 1
ATOM 969 C C . GLU A 1 119 ? -15.958 -1.503 19.551 1.00 92.94 119 GLU A C 1
ATOM 971 O O . GLU A 1 119 ? -15.822 -0.440 20.147 1.00 92.94 119 GLU A O 1
ATOM 976 N N . GLY A 1 120 ? -16.231 -1.561 18.246 1.00 91.06 120 GLY A N 1
ATOM 977 C CA . GLY A 1 120 ? -16.392 -0.376 17.395 1.00 91.06 120 GLY A CA 1
ATOM 978 C C . GLY A 1 120 ? -15.129 0.092 16.661 1.00 91.06 120 GLY A C 1
ATOM 979 O O . GLY A 1 120 ? -15.271 0.719 15.608 1.00 91.06 120 GLY A O 1
ATOM 980 N N . ASP A 1 121 ? -13.928 -0.277 17.119 1.00 94.56 121 ASP A N 1
ATOM 981 C CA . ASP A 1 121 ? -12.673 0.151 16.484 1.00 94.56 121 ASP A CA 1
ATOM 982 C C . ASP A 1 121 ? -12.540 -0.385 15.042 1.00 94.56 121 ASP A C 1
ATOM 984 O O . ASP A 1 121 ? -13.030 -1.470 14.690 1.00 94.56 121 ASP A O 1
ATOM 988 N N . LEU A 1 122 ? -11.823 0.353 14.198 1.00 94.25 122 LEU A N 1
ATOM 989 C CA . LEU A 1 122 ? -11.376 -0.081 12.878 1.00 94.25 122 LEU A CA 1
ATOM 990 C C . LEU A 1 122 ? -9.916 -0.535 12.975 1.00 94.25 122 LEU A C 1
ATOM 992 O O . LEU A 1 122 ? -9.078 0.208 13.461 1.00 94.25 122 LEU A O 1
ATOM 996 N N . VAL A 1 123 ? -9.601 -1.742 12.501 1.00 95.00 123 VAL A N 1
ATOM 997 C CA . VAL A 1 123 ? -8.216 -2.240 12.441 1.00 95.00 123 VAL A CA 1
ATOM 998 C C . VAL A 1 123 ? -7.728 -2.152 11.005 1.00 95.00 123 VAL A C 1
ATOM 1000 O O . VAL A 1 123 ? -8.364 -2.719 10.116 1.00 95.00 123 VAL A O 1
ATOM 1003 N N . LEU A 1 124 ? -6.595 -1.485 10.801 1.00 95.00 124 LEU A N 1
ATOM 1004 C CA . LEU A 1 124 ? -5.895 -1.412 9.525 1.00 95.00 124 LEU A CA 1
ATOM 1005 C C . LEU A 1 124 ? -4.483 -2.007 9.687 1.00 95.00 124 LEU A C 1
ATOM 1007 O O . LEU A 1 124 ? -3.741 -1.591 10.573 1.00 95.00 124 LEU A O 1
ATOM 1011 N N . PRO A 1 125 ? -4.070 -2.975 8.850 1.00 93.81 125 PRO A N 1
ATOM 1012 C CA . PRO A 1 125 ? -2.746 -3.604 8.935 1.00 93.81 125 PRO A CA 1
ATOM 1013 C C . PRO A 1 125 ? -1.604 -2.723 8.392 1.00 93.81 125 PRO A C 1
ATOM 1015 O O . PRO A 1 125 ? -0.436 -3.118 8.406 1.00 93.81 125 PRO A O 1
ATOM 1018 N N . ALA A 1 126 ? -1.923 -1.535 7.891 1.00 93.75 126 ALA A N 1
ATOM 1019 C CA . ALA A 1 126 ? -0.988 -0.535 7.397 1.00 93.75 126 ALA A CA 1
ATOM 1020 C C . ALA A 1 126 ? -1.486 0.860 7.794 1.00 93.75 126 ALA A C 1
ATOM 1022 O O . ALA A 1 126 ? -2.636 1.006 8.216 1.00 93.75 126 ALA A O 1
ATOM 1023 N N . GLY A 1 127 ? -0.626 1.872 7.649 1.00 92.88 127 GLY A N 1
ATOM 1024 C CA . GLY A 1 127 ? -1.010 3.258 7.910 1.00 92.88 127 GLY A CA 1
ATOM 1025 C C . GLY A 1 127 ? -2.270 3.655 7.119 1.00 92.88 127 GLY A C 1
ATOM 1026 O O . GLY A 1 127 ? -2.438 3.216 5.976 1.00 92.88 127 GLY A O 1
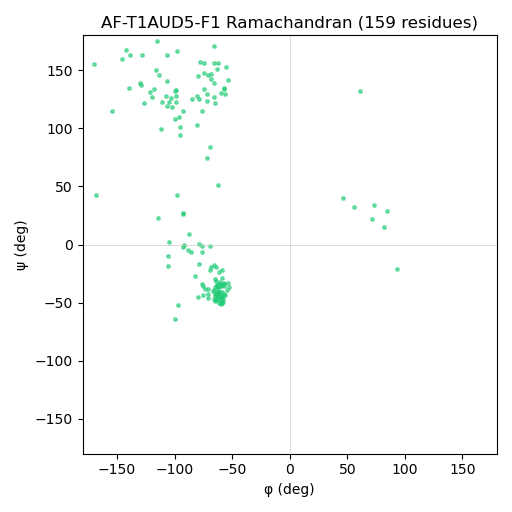ATOM 1027 N N . PRO A 1 128 ? -3.185 4.443 7.701 1.00 92.94 128 PRO A N 1
ATOM 1028 C CA . PRO A 1 128 ? -4.391 4.845 7.002 1.00 92.94 128 PRO A CA 1
ATOM 1029 C C . PRO A 1 128 ? -4.082 5.805 5.852 1.00 92.94 128 PRO A C 1
ATOM 1031 O O . PRO A 1 128 ? -3.197 6.650 5.922 1.00 92.94 128 PRO A O 1
ATOM 1034 N N . GLU A 1 129 ? -4.879 5.703 4.796 1.00 92.31 129 GLU A N 1
ATOM 1035 C CA . GLU A 1 129 ? -4.933 6.649 3.689 1.00 92.31 129 GLU A CA 1
ATOM 1036 C C . GLU A 1 129 ? -6.392 7.057 3.495 1.00 92.31 129 GLU A C 1
ATOM 1038 O O . GLU A 1 129 ? -7.310 6.341 3.897 1.00 92.31 129 GLU A O 1
ATOM 1043 N N . LEU A 1 130 ? -6.651 8.157 2.784 1.00 90.88 130 LEU A N 1
ATOM 1044 C CA . LEU A 1 130 ? -8.030 8.588 2.540 1.00 90.88 130 LEU A CA 1
ATOM 1045 C C . LEU A 1 130 ? -8.887 7.473 1.908 1.00 90.88 130 LEU A C 1
ATOM 1047 O O . LEU A 1 130 ? -10.034 7.282 2.300 1.00 90.88 130 LEU A O 1
ATOM 1051 N N . VAL A 1 131 ? -8.320 6.694 0.980 1.00 90.69 131 VAL A N 1
ATOM 1052 C CA . VAL A 1 131 ? -9.017 5.573 0.322 1.00 90.69 131 VAL A CA 1
ATOM 1053 C C . VAL A 1 131 ? -9.378 4.437 1.285 1.00 90.69 131 VAL A C 1
ATOM 1055 O O . VAL A 1 131 ? -10.384 3.762 1.072 1.00 90.69 131 VAL A O 1
ATOM 1058 N N . THR A 1 132 ? -8.599 4.227 2.349 1.00 91.31 132 THR A N 1
ATOM 1059 C CA . THR A 1 132 ? -8.868 3.154 3.311 1.00 91.31 132 THR A CA 1
ATOM 1060 C C . THR A 1 132 ? -9.9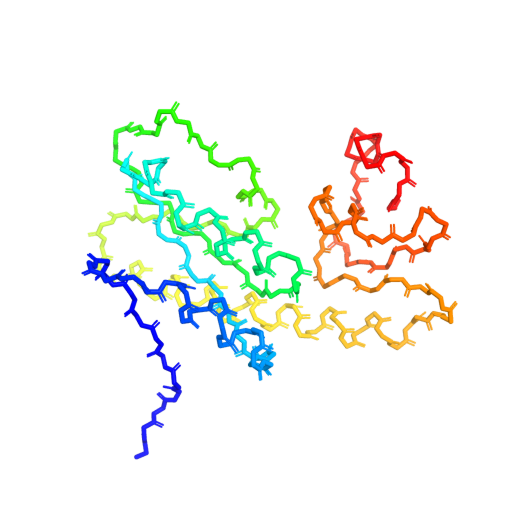09 3.563 4.342 1.00 91.31 132 THR A C 1
ATOM 1062 O O . THR A 1 132 ? -10.634 2.699 4.815 1.00 91.31 132 THR A O 1
ATOM 1065 N N . ILE A 1 133 ? -10.048 4.859 4.647 1.00 91.56 133 ILE A N 1
ATOM 1066 C CA . ILE A 1 133 ? -10.950 5.340 5.708 1.00 91.56 133 ILE A CA 1
ATOM 1067 C C . ILE A 1 133 ? -12.240 6.006 5.208 1.00 91.56 133 ILE A C 1
ATOM 1069 O O . ILE A 1 133 ? -13.191 6.139 5.975 1.00 91.56 133 ILE A O 1
ATOM 1073 N N . VAL A 1 134 ? -12.315 6.442 3.942 1.00 90.81 134 VAL A N 1
ATOM 1074 C CA . VAL A 1 134 ? -13.465 7.220 3.422 1.00 90.81 134 VAL A CA 1
ATOM 1075 C C . VAL A 1 134 ? -14.794 6.455 3.476 1.00 90.81 134 VAL A C 1
ATOM 1077 O O . VAL A 1 134 ? -15.856 7.071 3.537 1.00 90.81 134 VAL A O 1
ATOM 1080 N N . HIS A 1 135 ? -14.737 5.124 3.500 1.00 89.25 135 HIS A N 1
ATOM 1081 C CA . HIS A 1 135 ? -15.901 4.239 3.557 1.00 89.25 135 HIS A CA 1
ATOM 1082 C C . HIS A 1 135 ? -16.326 3.857 4.987 1.00 89.25 135 HIS A C 1
ATOM 1084 O O . HIS A 1 135 ? -17.303 3.129 5.155 1.00 89.25 135 HIS A O 1
ATOM 1090 N N . HIS A 1 136 ? -15.617 4.340 6.012 1.00 90.00 136 HIS A N 1
ATOM 1091 C CA . HIS A 1 136 ? -15.881 4.043 7.422 1.00 90.00 136 HIS A CA 1
ATOM 1092 C C . HIS A 1 136 ? -16.515 5.230 8.157 1.00 90.00 136 HIS A C 1
ATOM 1094 O O . HIS A 1 136 ? -16.515 6.367 7.669 1.00 90.00 136 HIS A O 1
ATOM 1100 N N . LYS A 1 137 ? -17.105 4.970 9.333 1.00 87.19 137 LYS A N 1
ATOM 1101 C CA . LYS A 1 137 ? -17.758 6.031 10.110 1.00 87.19 137 LYS A CA 1
ATOM 1102 C C . LYS A 1 137 ? -16.701 6.967 10.699 1.00 87.19 137 LYS A C 1
ATOM 1104 O O . LYS A 1 137 ? -15.611 6.538 11.061 1.00 87.19 137 LYS A O 1
ATOM 1109 N N . LYS A 1 138 ? -17.034 8.256 10.801 1.00 83.69 138 LYS A N 1
ATOM 1110 C CA . LYS A 1 138 ? -16.085 9.297 11.234 1.00 83.69 138 LYS A CA 1
ATOM 1111 C C . LYS A 1 138 ? -15.694 9.206 12.712 1.00 83.69 138 LYS A C 1
ATOM 1113 O O . LYS A 1 138 ? -14.679 9.770 13.086 1.00 83.69 138 LYS A O 1
ATOM 1118 N N . ASP A 1 139 ? -16.521 8.564 13.525 1.00 86.12 139 ASP A N 1
ATOM 1119 C CA . ASP A 1 139 ? -16.382 8.423 14.975 1.00 86.12 139 ASP A CA 1
ATOM 1120 C C . ASP A 1 139 ? -15.643 7.142 15.396 1.00 86.12 139 ASP A C 1
ATOM 1122 O O . ASP A 1 139 ? -15.420 6.929 16.585 1.00 86.12 139 ASP A O 1
ATOM 1126 N N . GLN A 1 140 ? -15.253 6.285 14.445 1.00 89.94 140 GLN A N 1
ATOM 1127 C CA . GLN A 1 140 ? -14.484 5.080 14.749 1.00 89.94 140 GLN A CA 1
ATOM 1128 C C . GLN A 1 140 ? -13.033 5.422 15.076 1.00 89.94 140 GLN A C 1
ATOM 1130 O O . GLN A 1 140 ? -12.370 6.139 14.329 1.00 89.94 140 GLN A O 1
ATOM 1135 N N . VAL A 1 141 ? -12.523 4.831 16.155 1.00 92.44 141 VAL A N 1
ATOM 1136 C CA . VAL A 1 141 ? -11.090 4.832 16.455 1.00 92.44 141 VAL A CA 1
ATOM 1137 C C . VAL A 1 141 ? -10.389 3.905 15.466 1.00 92.44 141 VAL A C 1
ATOM 1139 O O . VAL A 1 141 ? -10.805 2.758 15.282 1.00 92.44 141 VAL A O 1
ATOM 1142 N N . VAL A 1 142 ? -9.332 4.400 14.824 1.00 94.50 142 VAL A N 1
ATOM 1143 C CA . VAL A 1 142 ? -8.528 3.633 13.869 1.00 94.50 142 VAL A CA 1
ATOM 1144 C C . VAL A 1 142 ? -7.273 3.122 14.569 1.00 94.50 142 VAL A C 1
ATOM 1146 O O . VAL A 1 142 ? -6.485 3.892 15.101 1.00 94.50 142 VAL A O 1
ATOM 1149 N N . LEU A 1 143 ? -7.084 1.806 14.567 1.00 95.44 143 LEU A N 1
ATOM 1150 C CA . LEU A 1 143 ? -5.896 1.133 15.078 1.00 95.44 143 LEU A CA 1
ATOM 1151 C C . LEU A 1 143 ? -5.039 0.670 13.903 1.00 95.44 143 LEU A C 1
ATOM 1153 O O . LEU A 1 143 ? -5.509 -0.100 13.062 1.00 95.44 143 LEU A O 1
ATOM 1157 N N . TYR A 1 144 ? -3.784 1.108 13.868 1.00 95.56 144 TYR A N 1
ATOM 1158 C CA . TYR A 1 144 ? -2.825 0.782 12.815 1.00 95.56 144 TYR A CA 1
ATOM 1159 C C . TYR A 1 144 ? -1.399 0.673 13.394 1.00 95.56 144 TYR A C 1
ATOM 1161 O O . TYR A 1 144 ? -1.168 1.117 14.522 1.00 95.56 144 TYR A O 1
ATOM 1169 N N . PRO A 1 145 ? -0.456 0.002 12.705 1.00 95.00 145 PRO A N 1
ATOM 1170 C CA . PRO A 1 145 ? 0.893 -0.195 13.232 1.00 95.00 145 PRO A CA 1
ATOM 1171 C C . PRO A 1 145 ? 1.738 1.084 13.157 1.00 95.00 145 PRO A C 1
ATOM 1173 O O . PRO A 1 145 ? 1.518 1.921 12.287 1.00 95.00 145 PRO A O 1
ATOM 1176 N N . ASP A 1 146 ? 2.755 1.174 14.018 1.00 91.50 146 ASP A N 1
ATOM 1177 C CA . ASP A 1 146 ? 3.778 2.223 13.958 1.00 91.50 146 ASP A CA 1
ATOM 1178 C C . ASP A 1 146 ? 4.482 2.289 12.582 1.00 91.50 146 ASP A C 1
ATOM 1180 O O . ASP A 1 146 ? 4.643 1.253 11.920 1.00 91.50 146 ASP A O 1
ATOM 1184 N N . PRO A 1 147 ? 4.995 3.473 12.186 1.00 92.69 147 PRO A N 1
ATOM 1185 C CA . PRO A 1 147 ? 4.977 4.735 12.939 1.00 92.69 147 PRO A CA 1
ATOM 1186 C C . PRO A 1 147 ? 3.618 5.461 12.890 1.00 92.69 147 PRO A C 1
ATOM 1188 O O . PRO A 1 147 ? 2.852 5.262 11.945 1.00 92.69 147 PRO A O 1
ATOM 1191 N N . PRO A 1 148 ? 3.317 6.330 13.877 1.00 91.81 148 PRO A N 1
ATOM 1192 C CA . PRO A 1 148 ? 2.152 7.205 13.810 1.00 91.81 148 PRO A CA 1
ATOM 1193 C C . PRO A 1 148 ? 2.263 8.168 12.621 1.00 91.81 148 PRO A C 1
ATOM 1195 O O . PRO A 1 148 ? 3.362 8.474 12.153 1.00 91.81 148 PRO A O 1
ATOM 1198 N N . LEU A 1 149 ? 1.115 8.651 12.146 1.00 92.44 149 LEU A N 1
ATOM 1199 C CA . LEU A 1 149 ? 1.064 9.577 11.020 1.00 92.44 149 LEU A CA 1
ATOM 1200 C C . LEU A 1 149 ? 1.520 10.965 11.466 1.00 92.44 149 LEU A C 1
ATOM 1202 O O . LEU A 1 149 ? 1.283 11.370 12.608 1.00 92.44 149 LEU A O 1
ATOM 1206 N N . GLY A 1 150 ? 2.154 11.699 10.551 1.00 92.56 150 GLY A N 1
ATOM 1207 C CA . GLY A 1 150 ? 2.497 13.098 10.788 1.00 92.56 150 GLY A CA 1
ATOM 1208 C C . GLY A 1 150 ? 1.244 13.978 10.916 1.00 92.56 150 GLY A C 1
ATOM 1209 O O . GLY A 1 150 ? 0.186 13.627 10.382 1.00 92.56 150 GLY A O 1
ATOM 1210 N N . PRO A 1 151 ? 1.328 15.138 11.590 1.00 92.56 151 PRO A N 1
ATOM 1211 C CA . PRO A 1 151 ? 0.193 16.052 11.730 1.00 92.56 151 PRO A CA 1
ATOM 1212 C C . PRO A 1 151 ? -0.384 16.496 10.376 1.00 92.56 151 PRO A C 1
ATOM 1214 O O . PRO A 1 151 ? -1.596 16.658 10.257 1.00 92.56 151 PRO A O 1
ATOM 1217 N N . GLU A 1 152 ? 0.452 16.625 9.344 1.00 92.75 152 GLU A N 1
ATOM 1218 C CA . GLU A 1 152 ? 0.039 16.978 7.983 1.00 92.75 152 GLU A CA 1
ATOM 1219 C C . GLU A 1 152 ? -0.824 15.879 7.342 1.00 92.75 152 GLU A C 1
ATOM 1221 O O . GLU A 1 152 ? -1.810 16.160 6.660 1.00 92.75 152 GLU A O 1
ATOM 1226 N N . GLU A 1 153 ? -0.480 14.611 7.578 1.00 91.62 153 GLU A N 1
ATOM 1227 C CA . GLU A 1 153 ? -1.257 13.469 7.091 1.00 91.62 153 GLU A CA 1
ATOM 1228 C C . GLU A 1 153 ? -2.581 13.356 7.853 1.00 91.62 153 GLU A C 1
ATOM 1230 O O . GLU A 1 153 ? -3.637 13.175 7.244 1.00 91.62 153 GLU A O 1
ATOM 1235 N N . LEU A 1 154 ? -2.548 13.544 9.177 1.00 91.31 154 LEU A N 1
ATOM 1236 C CA . LEU A 1 154 ? -3.746 13.559 10.015 1.00 91.31 154 LEU A CA 1
ATOM 1237 C C . LEU A 1 154 ? -4.735 14.647 9.586 1.00 91.31 154 LEU A C 1
ATOM 1239 O O . LEU A 1 154 ? -5.938 14.381 9.529 1.00 91.31 154 LEU A O 1
ATOM 1243 N N . GLU A 1 155 ? -4.258 15.844 9.238 1.00 91.56 155 GLU A N 1
ATOM 1244 C CA . GLU A 1 155 ? -5.101 16.938 8.745 1.00 91.56 155 GLU A CA 1
ATOM 1245 C C . GLU A 1 155 ? -5.867 16.534 7.474 1.00 91.56 155 GLU A C 1
ATOM 1247 O O . GLU A 1 155 ? -7.085 16.717 7.400 1.00 91.56 155 GLU A O 1
ATOM 1252 N N . VAL A 1 156 ? -5.194 15.890 6.512 1.00 89.62 156 VAL A N 1
ATOM 1253 C CA . VAL A 1 156 ? -5.820 15.389 5.271 1.00 89.62 156 VAL A CA 1
ATOM 1254 C C . VAL A 1 156 ? -6.877 14.323 5.558 1.00 89.62 156 VAL A C 1
ATOM 1256 O O . VAL A 1 156 ? -7.918 14.270 4.895 1.00 89.62 156 VAL A O 1
ATOM 1259 N N . LEU A 1 157 ? -6.642 13.480 6.564 1.00 89.00 157 LEU A N 1
ATOM 1260 C CA . LEU A 1 157 ? -7.611 12.477 7.002 1.00 89.00 157 LEU A CA 1
ATOM 1261 C C . LEU A 1 157 ? -8.759 13.087 7.827 1.00 89.00 157 LEU A C 1
ATOM 1263 O O . LEU A 1 157 ? -9.734 12.394 8.120 1.00 89.00 157 LEU A O 1
ATOM 1267 N N . GLY A 1 158 ? -8.696 14.380 8.158 1.00 82.75 158 GLY A N 1
ATOM 1268 C CA . GLY A 1 158 ? -9.670 15.079 8.995 1.00 82.75 158 GLY A CA 1
ATOM 1269 C C . GLY A 1 158 ? -9.568 14.693 10.471 1.00 82.75 158 GLY A C 1
ATOM 1270 O O . GLY A 1 158 ? -10.599 14.588 11.133 1.00 82.75 158 GLY A O 1
ATOM 1271 N N . GLY A 1 159 ? -8.351 14.411 10.947 1.00 69.50 159 GLY A N 1
ATOM 1272 C CA . GLY A 1 159 ? -8.048 13.945 12.304 1.00 69.50 159 GLY A CA 1
ATOM 1273 C C . GLY A 1 159 ? -8.477 12.501 12.584 1.00 69.50 159 GLY A C 1
ATOM 1274 O O . GLY A 1 159 ? -8.717 12.155 13.734 1.00 69.50 159 GLY A O 1
ATOM 1275 N N . ARG A 1 160 ? -8.655 11.675 11.542 1.00 65.62 160 ARG A N 1
ATOM 1276 C CA . ARG A 1 160 ? -9.243 10.321 11.626 1.00 65.62 160 ARG A CA 1
ATOM 1277 C C . ARG A 1 160 ? -8.228 9.181 11.816 1.00 65.62 160 ARG A C 1
ATOM 1279 O O . ARG A 1 160 ? -8.494 8.066 11.367 1.00 65.62 160 ARG A O 1
ATOM 1286 N N . ALA A 1 161 ? -7.076 9.439 12.420 1.00 60.69 161 ALA A N 1
ATOM 1287 C CA . ALA A 1 161 ? -6.055 8.425 12.671 1.00 60.69 161 ALA A CA 1
ATOM 1288 C C . ALA A 1 161 ? -5.293 8.727 13.961 1.00 60.69 161 ALA A C 1
ATOM 1290 O O . ALA A 1 161 ? -5.179 9.925 14.303 1.00 60.69 161 ALA A O 1
#

Sequence (161 aa):
TQPEKTWFDSGDISTGSKFAHEIEKGIKDTALLVIVTDSYSSRSWCRKEVLFAKHHQRPVVIVDAVQEREIRRFPYSGNTPVIRWKGQAQDAQGVVDLLLREVLRHAYSEESLRQRKREGDLVLPAGPELVTIVHHKKDQVVLYPDPPLGPEELEVLGGRA

pLDDT: mean 82.8, std 17.21, range [27.64, 97.25]

Nearest PDB structures (foldseek):
  3exg-assembly1_C  TM=5.534E-01  e=1.511E-01  Homo sapiens
  1v1m-assembly1_A-2  TM=5.713E-01  e=6.493E-01  Homo sapiens
  3exg-assembly5_S  TM=3.972E-01  e=1.715E-01  Homo sapiens
  2bff-assembly1_A-2  TM=4.293E-01  e=4.729E-01  Homo sapiens
  1v16-assembly1_A-2  TM=4.243E-01  e=9.498E-01  Homo sapiens

Solvent-accessible surface area (backbone atoms only — not comparable to full-atom values): 9946 Å² total; per-residue (Å²): 133,88,78,73,94,81,82,84,87,81,87,88,67,88,49,59,67,51,55,56,48,46,48,72,71,57,53,80,88,50,72,46,80,43,78,38,38,45,65,44,68,77,44,70,62,64,56,49,54,48,53,50,35,45,58,70,68,35,36,55,32,36,36,45,50,55,79,87,53,60,95,51,80,67,82,82,61,57,102,46,59,72,44,78,58,80,88,50,81,71,48,56,56,58,52,51,54,51,44,53,51,41,45,51,46,32,55,50,36,41,57,60,48,60,78,71,58,59,93,76,50,43,81,39,46,48,72,87,45,63,77,57,48,72,87,52,70,86,85,44,54,54,46,54,50,83,73,81,76,52,72,72,56,27,56,76,53,68,64,55,102

Mean predicted aligned error: 7.57 Å

Secondary structure (DSSP, 8-state):
----------S-SS-HHHHHHHHHTT--S--EEEEE-TTGGG-HHHHHHHHHHHHTT--EEEEE--SS--SS--GGG-SS-EEE--S-TTHHHHHHHHHHHHHHHHHHHHHHHHTTPPTTPEE-SS---HHHHTTS-TTPPEE-PSSPPPHHHHHHHTS--

Organism: NCBI:txid410659

InterPro domains:
  IPR000157 Toll/interleukin-1 receptor homology (TIR) domain [PF13676] (5-67)
  IPR035897 Toll/interleukin-1 receptor homology (TIR) domain superfamily [G3DSA:3.40.50.10140] (2-104)
  IPR035897 Toll/interleukin-1 receptor homology (TIR) domain superfamily [SSF52200] (5-89)

Radius of gyration: 16.71 Å; Cα contacts (8 Å, |Δi|>4): 193; chains: 1; bounding box: 37×48×45 Å

Foldseek 3Di:
DDPDPDDDDPDDDVPCVPVLVVVVVPPLVDEEEAEDEQCNLVDPSSLVNLLSCLQSLHAYEYEDAYDDDHPDDRPSVPQHHYDYDPPDPCSVVVSVVRRVVRSVQLVVQQVVVVVVDDPQAAEHSGADDCSRPVPDDQPHAYDYDDDDDDPVRCVVNVVRD